Protein AF-A0A1V5PZ60-F1 (afdb_monomer)

Secondary structure (DSSP, 8-state):
-PPPHHHHHHHHHHHHT--SS-THIIIIIIHHHTTSTT--SSEEEEEETTEEEEE-SSHHHHHHHHHHTT-SSEEEEEE-SS-EEE--HHHHHHHHHHHH-

pLDDT: mean 93.3, std 7.9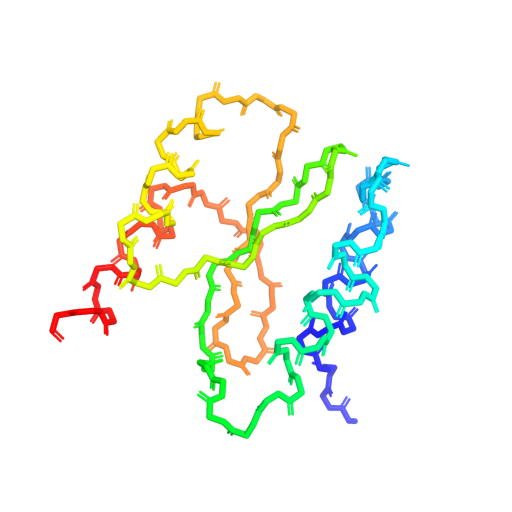4, range [49.53, 98.56]

Solvent-accessible surface area (backbone atoms only — not comparable to full-atom values): 5696 Å² total; per-residue (Å²): 132,85,67,49,72,67,58,49,52,54,50,53,29,64,73,74,61,33,40,74,39,55,55,53,33,54,72,45,51,51,46,50,52,74,65,44,90,85,50,76,63,52,40,31,37,42,43,28,49,74,18,54,46,83,30,56,65,45,73,67,38,52,50,49,35,62,65,53,58,77,52,84,78,55,46,40,30,37,33,76,62,73,52,77,41,82,54,48,49,67,59,45,53,53,55,29,51,69,69,60,104

Sequence (101 aa):
MASTAYQQMCREARKTGFPRNFKTDLSVHDRGFLRQRNRPRQFGWLLRECGTDILLPNLWSFAQLEYFGRQREVYWYWFDGERLAPSTPQEIAARLREQGG

Radius of gyration: 12.61 Å; Cα contacts (8 Å, |Δi|>4): 139; chains: 1; bounding box: 34×32×30 Å

Foldseek 3Di:
DADDPLRQVVVVCVVLVPQLAPCCQSPPVVVVLSPDPPHDLKWKKKTANHHIDTAALDPVNLV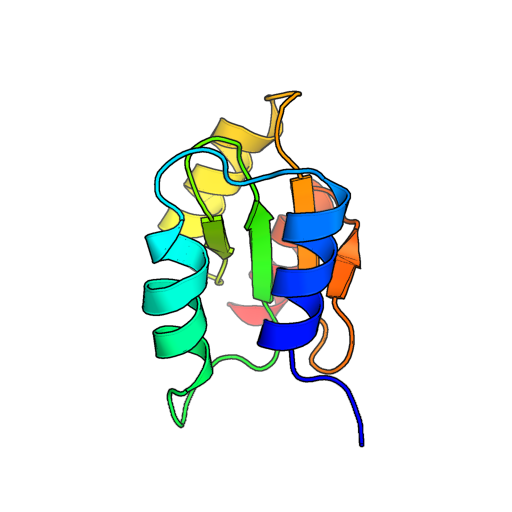VLVVCLPPDRMWIWIRPNRDIDGDHSVVRNVVRVVVVD

Nearest PDB structures (foldseek):
  7qve-assembly1_E  TM=4.124E-01  e=4.533E+00  Spinacia oleracea
  8t0m-assembly1_O  TM=3.956E-01  e=5.826E+00  Saccharomyces cerevisiae S288C
  9f9p-assembly1_D  TM=3.312E-01  e=7.973E+00  Trypanosoma cruzi
  1nvi-assembly1_E-2  TM=3.041E-01  e=9.039E+00  Escherichia coli

Structure (mmCIF, N/CA/C/O backbone):
data_AF-A0A1V5PZ60-F1
#
_entry.id   AF-A0A1V5PZ60-F1
#
loop_
_atom_site.group_PDB
_atom_site.id
_atom_site.type_symbol
_atom_site.label_atom_id
_atom_site.label_alt_id
_atom_site.label_comp_id
_atom_site.label_asym_id
_atom_site.label_entity_id
_atom_site.label_seq_id
_atom_site.pdbx_PDB_ins_code
_atom_site.Cartn_x
_atom_site.Cartn_y
_atom_site.Cartn_z
_atom_site.occupancy
_atom_site.B_iso_or_equiv
_atom_site.auth_seq_id
_atom_site.auth_comp_id
_atom_site.auth_asym_id
_atom_site.auth_atom_id
_atom_site.pdbx_PDB_model_num
ATOM 1 N N . MET A 1 1 ? 5.869 -15.572 17.389 1.00 49.53 1 MET A N 1
ATOM 2 C CA . MET A 1 1 ? 5.854 -15.664 15.911 1.00 49.53 1 MET A CA 1
ATOM 3 C C . MET A 1 1 ? 5.647 -14.265 15.357 1.00 49.53 1 MET A C 1
ATOM 5 O O . MET A 1 1 ? 4.728 -13.599 15.819 1.00 4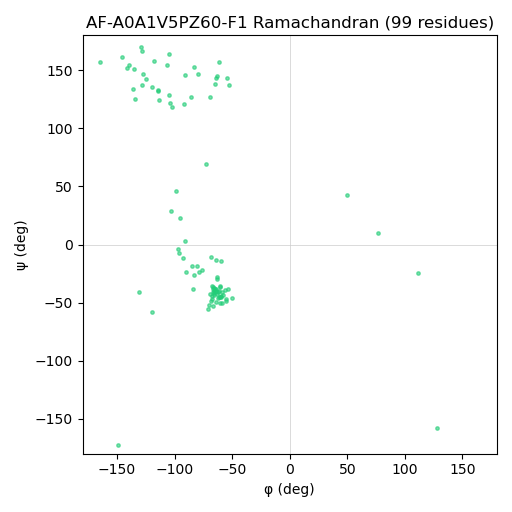9.53 1 MET A O 1
ATOM 9 N N . ALA A 1 2 ? 6.498 -13.797 14.441 1.00 61.75 2 ALA A N 1
ATOM 10 C CA . ALA A 1 2 ? 6.316 -12.487 13.812 1.00 61.75 2 ALA A CA 1
ATOM 11 C C . ALA A 1 2 ? 5.031 -12.479 12.964 1.00 61.75 2 ALA A C 1
ATOM 13 O O . ALA A 1 2 ? 4.735 -13.458 12.277 1.00 61.75 2 ALA A O 1
ATOM 14 N N . SER A 1 3 ? 4.249 -11.398 13.029 1.00 78.50 3 SER A N 1
ATOM 15 C CA . SER A 1 3 ? 3.031 -11.272 12.224 1.00 78.50 3 SER A CA 1
ATOM 16 C C . SER A 1 3 ? 3.374 -11.119 10.744 1.00 78.50 3 SER A C 1
ATOM 18 O O . SER A 1 3 ? 4.118 -10.214 10.372 1.00 78.50 3 SER A O 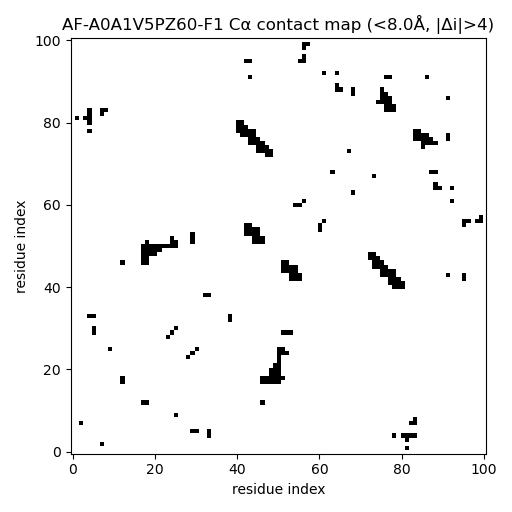1
ATOM 20 N N . THR A 1 4 ? 2.785 -11.953 9.891 1.00 92.06 4 THR A N 1
ATOM 21 C CA . THR A 1 4 ? 2.942 -11.863 8.429 1.00 92.06 4 THR A CA 1
ATOM 22 C C . THR A 1 4 ? 2.425 -10.527 7.887 1.00 92.06 4 THR A C 1
ATOM 24 O O . THR A 1 4 ? 1.539 -9.917 8.489 1.00 92.06 4 THR A O 1
ATOM 27 N N . ALA A 1 5 ? 2.909 -10.103 6.715 1.00 95.25 5 ALA A N 1
ATOM 28 C CA . ALA A 1 5 ? 2.420 -8.898 6.038 1.00 95.25 5 ALA A CA 1
ATOM 29 C C . ALA A 1 5 ? 0.884 -8.876 5.927 1.00 95.25 5 ALA A C 1
ATOM 31 O O . ALA A 1 5 ? 0.242 -7.912 6.332 1.00 95.25 5 ALA A O 1
ATOM 32 N N . TYR A 1 6 ? 0.284 -9.999 5.513 1.00 96.12 6 TYR A N 1
ATOM 33 C CA . TYR A 1 6 ? -1.169 -10.135 5.390 1.00 96.12 6 TYR A CA 1
ATOM 34 C C . TYR A 1 6 ? -1.911 -9.901 6.716 1.00 96.12 6 TYR A C 1
ATOM 36 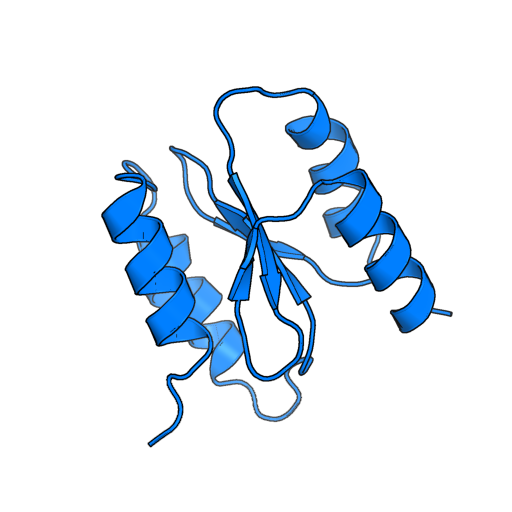O O . TYR A 1 6 ? -2.948 -9.240 6.746 1.00 96.12 6 TYR A O 1
ATOM 44 N N . GLN A 1 7 ? -1.383 -10.411 7.834 1.00 96.06 7 GLN A N 1
ATOM 45 C CA . GLN A 1 7 ? -1.983 -10.183 9.153 1.00 96.06 7 GLN A CA 1
ATOM 46 C C . GLN A 1 7 ? -1.917 -8.708 9.561 1.00 96.06 7 GLN A C 1
ATOM 48 O O . GLN A 1 7 ? -2.867 -8.203 10.160 1.00 96.06 7 GLN A O 1
ATOM 53 N N . GLN A 1 8 ? -0.828 -8.014 9.224 1.00 97.75 8 GLN A N 1
ATOM 54 C CA . GLN A 1 8 ? -0.681 -6.584 9.497 1.00 97.75 8 GLN A CA 1
ATOM 55 C C . GLN A 1 8 ? -1.627 -5.750 8.625 1.00 97.75 8 GLN A C 1
ATOM 57 O O . GLN A 1 8 ? -2.327 -4.894 9.157 1.00 97.75 8 GLN A O 1
ATOM 62 N N . MET A 1 9 ? -1.755 -6.074 7.335 1.00 97.62 9 MET A N 1
ATOM 63 C CA . MET A 1 9 ? -2.727 -5.444 6.430 1.00 97.62 9 MET A CA 1
ATOM 64 C C . MET A 1 9 ? -4.164 -5.640 6.927 1.00 97.62 9 MET A C 1
ATOM 66 O O . MET A 1 9 ? -4.926 -4.684 7.019 1.00 97.62 9 MET A O 1
ATOM 70 N N . CYS A 1 10 ? -4.527 -6.857 7.355 1.00 96.94 10 CYS A N 1
ATOM 71 C CA . CYS A 1 10 ? -5.840 -7.130 7.950 1.00 96.94 10 CYS A CA 1
ATOM 72 C C . CYS A 1 10 ? -6.102 -6.311 9.221 1.00 96.94 10 CYS A C 1
ATOM 74 O O . CYS A 1 10 ? -7.244 -5.941 9.490 1.00 96.94 10 CYS A O 1
ATOM 76 N N . ARG A 1 11 ? -5.072 -6.061 10.038 1.00 97.12 11 ARG A N 1
ATOM 77 C CA . ARG A 1 11 ? -5.200 -5.235 11.243 1.00 97.12 11 ARG A CA 1
ATOM 78 C C . ARG A 1 11 ? -5.480 -3.780 10.878 1.00 97.12 11 ARG A C 1
ATOM 80 O O . ARG A 1 11 ? -6.404 -3.201 11.440 1.00 97.12 11 ARG A O 1
ATOM 87 N N . GLU A 1 12 ? -4.727 -3.218 9.936 1.00 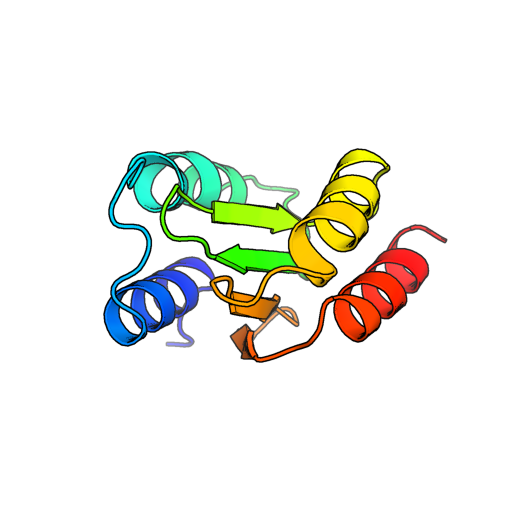97.69 12 GLU A N 1
ATOM 88 C CA . GLU A 1 12 ? -4.927 -1.835 9.495 1.00 97.69 12 GLU A CA 1
ATOM 89 C C . GLU A 1 12 ? -6.282 -1.652 8.799 1.00 97.69 12 GLU A C 1
ATOM 91 O O . GLU A 1 12 ? -7.005 -0.720 9.132 1.00 97.69 12 GLU A O 1
ATOM 96 N N . ALA A 1 13 ? -6.694 -2.603 7.956 1.00 96.62 13 ALA A N 1
ATOM 97 C CA . ALA A 1 13 ? -8.023 -2.631 7.342 1.00 96.62 13 ALA A CA 1
ATOM 98 C C . ALA A 1 13 ? -9.157 -2.582 8.384 1.00 96.62 13 ALA A C 1
ATOM 100 O O . ALA A 1 13 ? -10.085 -1.776 8.307 1.00 96.62 13 ALA A O 1
ATOM 101 N N . ARG A 1 14 ? -9.061 -3.401 9.440 1.00 96.00 14 ARG A N 1
ATOM 102 C CA . ARG A 1 14 ? -10.039 -3.367 10.541 1.00 96.00 14 ARG A CA 1
ATOM 103 C C . ARG A 1 14 ? -10.017 -2.046 11.305 1.00 96.00 14 ARG A C 1
ATOM 105 O O . ARG A 1 14 ? -11.074 -1.576 11.705 1.00 96.00 14 ARG A O 1
ATOM 112 N N . LYS A 1 15 ? -8.833 -1.468 11.521 1.00 96.56 15 LYS A N 1
ATOM 113 C CA . LYS A 1 15 ? -8.658 -0.218 12.270 1.00 96.56 15 LYS A CA 1
ATOM 114 C C . LYS A 1 15 ? -9.274 0.979 11.544 1.00 96.56 15 LYS A C 1
ATOM 116 O O . LYS A 1 15 ? -9.868 1.830 12.193 1.00 96.56 15 LYS A O 1
ATOM 121 N N . THR A 1 16 ? -9.121 1.052 10.226 1.00 94.88 16 THR A N 1
ATOM 122 C CA . THR A 1 16 ? -9.658 2.150 9.405 1.00 94.88 16 THR A CA 1
ATOM 123 C C . THR A 1 16 ? -11.114 1.929 9.001 1.00 94.88 16 THR A C 1
ATOM 125 O O . THR A 1 16 ? -11.798 2.872 8.613 1.00 94.88 16 THR A O 1
ATOM 128 N N . GLY A 1 17 ? -11.604 0.688 9.080 1.00 95.00 17 GLY A N 1
ATOM 129 C CA . GLY A 1 17 ? -12.922 0.307 8.574 1.00 95.00 17 GLY A CA 1
ATOM 130 C C . GLY A 1 17 ? -12.966 0.151 7.050 1.00 95.00 17 GLY A C 1
ATOM 131 O O . GLY A 1 17 ? -14.056 0.018 6.490 1.00 95.00 17 GLY A O 1
ATOM 132 N N . PHE A 1 18 ? -11.808 0.170 6.380 1.00 94.06 18 PHE A N 1
ATOM 133 C CA . PHE A 1 18 ? -11.657 -0.020 4.937 1.00 94.06 18 PHE A CA 1
ATOM 134 C C . PHE A 1 18 ? -11.060 -1.404 4.618 1.00 94.06 18 PHE A C 1
ATOM 136 O O . PHE A 1 18 ? -10.331 -1.962 5.432 1.00 94.06 18 PHE A O 1
ATOM 143 N N . PRO A 1 19 ? -11.311 -1.967 3.428 1.00 94.56 19 PRO A N 1
ATOM 144 C CA . PRO A 1 19 ? -12.227 -1.455 2.419 1.00 94.56 19 PRO A CA 1
ATOM 145 C C . PRO A 1 19 ? -13.683 -1.819 2.767 1.00 94.56 19 PRO A C 1
ATOM 147 O O . PRO A 1 19 ? -13.968 -2.869 3.356 1.00 94.56 19 PRO A O 1
ATOM 150 N N . ARG A 1 20 ? -14.627 -0.938 2.421 1.00 91.25 20 ARG A N 1
ATOM 151 C CA . ARG A 1 20 ? -16.067 -1.200 2.595 1.00 91.25 20 ARG A CA 1
ATOM 152 C C . ARG A 1 20 ? -16.624 -1.989 1.414 1.00 91.25 20 ARG A C 1
ATOM 154 O O . ARG A 1 20 ? -17.406 -2.917 1.625 1.00 91.25 20 ARG A O 1
ATOM 161 N N . ASN A 1 21 ? -16.149 -1.673 0.212 1.00 89.38 21 ASN A N 1
ATOM 162 C CA . ASN A 1 21 ? -16.457 -2.368 -1.037 1.00 89.38 21 ASN A CA 1
ATOM 163 C C . ASN A 1 21 ? -15.263 -3.234 -1.471 1.00 89.38 21 ASN A C 1
ATOM 165 O O . ASN A 1 21 ? -14.169 -3.067 -0.950 1.00 89.38 21 ASN A O 1
ATOM 169 N N . PHE A 1 22 ? -15.462 -4.181 -2.393 1.00 89.19 22 PHE A N 1
ATOM 170 C CA . PHE A 1 22 ? -14.371 -4.980 -2.988 1.00 89.19 22 PHE A CA 1
ATOM 171 C C . PHE A 1 22 ? -13.398 -5.616 -1.966 1.00 89.19 22 PHE A C 1
ATOM 173 O O . PHE A 1 22 ? -12.185 -5.654 -2.145 1.00 89.19 22 PHE A O 1
ATOM 180 N N . LYS A 1 23 ? -13.927 -6.182 -0.869 1.00 85.31 23 LYS A N 1
ATOM 181 C CA . LYS A 1 23 ? -13.127 -6.857 0.186 1.00 85.31 23 LYS A CA 1
ATOM 182 C C . LYS A 1 23 ? -12.310 -8.056 -0.324 1.00 85.31 23 LYS A C 1
ATOM 184 O O . LYS A 1 23 ? -11.442 -8.576 0.386 1.00 85.31 23 LYS A O 1
ATOM 189 N N . THR A 1 24 ? -12.613 -8.527 -1.529 1.00 88.12 24 THR A N 1
ATOM 190 C CA . THR A 1 24 ? -11.857 -9.542 -2.266 1.00 88.12 24 THR A CA 1
ATOM 191 C C . THR A 1 24 ? -10.445 -9.084 -2.609 1.00 88.12 24 THR A C 1
ATOM 193 O O . THR A 1 24 ? -9.553 -9.928 -2.639 1.00 88.12 24 THR A O 1
ATOM 196 N N . ASP A 1 25 ? -10.204 -7.780 -2.758 1.00 88.75 25 ASP A N 1
ATOM 197 C CA . ASP A 1 25 ? -8.869 -7.234 -3.034 1.00 88.75 25 ASP A CA 1
ATOM 198 C C . ASP A 1 25 ? -7.899 -7.611 -1.922 1.00 88.75 25 ASP A C 1
ATOM 200 O O . ASP A 1 25 ? -6.896 -8.278 -2.164 1.00 88.75 25 ASP A O 1
ATOM 204 N N . LEU A 1 26 ? -8.292 -7.373 -0.672 1.00 90.94 26 LEU A N 1
ATOM 205 C CA . LEU A 1 26 ? -7.508 -7.817 0.470 1.00 90.94 26 LEU A CA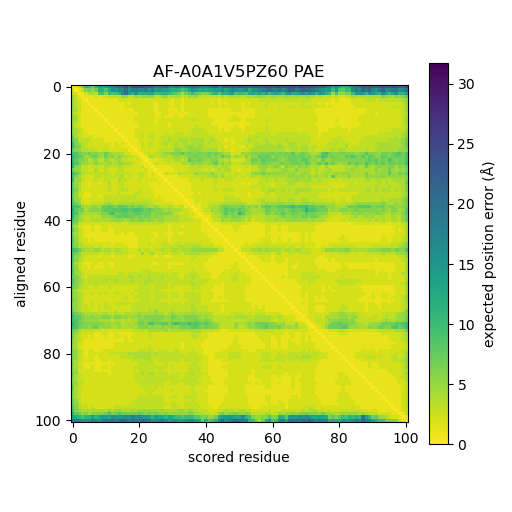 1
ATOM 206 C C . LEU A 1 26 ? -7.541 -9.347 0.635 1.00 90.94 26 LEU A C 1
ATOM 208 O O . LEU A 1 26 ? -6.504 -9.996 0.771 1.00 90.94 26 LEU A O 1
ATOM 212 N N . SER A 1 27 ? -8.732 -9.952 0.672 1.00 89.12 27 SER A N 1
ATOM 213 C CA . SER A 1 27 ? -8.874 -11.350 1.121 1.00 89.12 27 SER A CA 1
ATOM 214 C C . SER A 1 27 ? -8.436 -12.406 0.097 1.00 89.12 27 SER A C 1
ATOM 216 O O . SER A 1 27 ? -8.091 -13.528 0.495 1.00 89.12 27 SER A O 1
ATOM 218 N N . VAL A 1 28 ? -8.412 -12.050 -1.191 1.00 89.94 28 VAL A N 1
ATOM 219 C CA . VAL A 1 28 ? -8.093 -12.938 -2.317 1.00 89.94 28 VAL A CA 1
ATOM 220 C C . VAL A 1 28 ? -6.867 -12.446 -3.081 1.00 89.94 28 VAL A C 1
ATOM 222 O O . VAL A 1 28 ? -5.893 -13.195 -3.162 1.00 89.94 28 VAL A O 1
ATOM 225 N N . HIS A 1 29 ? -6.880 -11.219 -3.613 1.00 92.38 29 HIS A N 1
ATOM 226 C CA . HIS A 1 29 ? -5.827 -10.735 -4.517 1.00 92.38 29 HIS A CA 1
ATOM 227 C C . HIS A 1 29 ? -4.506 -10.477 -3.777 1.00 92.38 29 HIS A C 1
ATOM 229 O O . HIS A 1 29 ? -3.506 -11.137 -4.073 1.00 92.38 29 HIS A O 1
ATOM 235 N N . ASP A 1 30 ? -4.519 -9.642 -2.736 1.00 92.81 30 ASP A N 1
ATOM 236 C CA . ASP A 1 30 ? -3.349 -9.354 -1.899 1.00 92.81 30 ASP A CA 1
ATOM 237 C C . ASP A 1 30 ? -2.831 -10.630 -1.229 1.00 92.81 30 ASP A C 1
ATOM 239 O O . ASP A 1 30 ? -1.637 -10.937 -1.246 1.00 92.81 30 ASP A O 1
ATOM 243 N N . ARG A 1 31 ? -3.739 -11.442 -0.673 1.00 94.00 31 ARG A N 1
ATOM 244 C CA . ARG A 1 31 ? -3.373 -12.722 -0.054 1.00 94.00 31 ARG A CA 1
ATOM 245 C C . ARG A 1 31 ? -2.729 -13.684 -1.054 1.00 94.00 31 ARG A C 1
ATOM 247 O O . ARG A 1 31 ? -1.792 -14.396 -0.690 1.00 94.00 31 ARG A O 1
ATOM 254 N N . GLY A 1 32 ? -3.244 -13.739 -2.280 1.00 93.12 32 GLY A N 1
ATOM 255 C CA . GLY A 1 32 ? -2.710 -14.554 -3.367 1.00 93.12 32 GLY A CA 1
ATOM 256 C C . GLY A 1 32 ? -1.311 -14.102 -3.771 1.00 93.12 32 GLY A C 1
ATOM 257 O O . GLY A 1 32 ? -0.390 -14.920 -3.790 1.00 93.12 32 GLY A O 1
ATOM 258 N N . PHE A 1 33 ? -1.127 -12.800 -3.990 1.00 93.31 33 PHE A N 1
ATOM 259 C CA . PHE A 1 33 ? 0.174 -12.193 -4.271 1.00 93.31 33 PHE A CA 1
ATOM 260 C C . PHE A 1 33 ? 1.202 -12.521 -3.178 1.00 93.31 33 PHE A C 1
ATOM 262 O O . PHE A 1 33 ? 2.286 -13.035 -3.457 1.00 93.31 33 PHE A O 1
ATOM 269 N N . LEU A 1 34 ? 0.832 -12.346 -1.906 1.00 93.06 34 LEU A N 1
ATOM 270 C CA . LEU A 1 34 ? 1.709 -12.609 -0.760 1.00 93.06 34 LEU A CA 1
ATOM 271 C C . LEU A 1 34 ? 2.046 -14.091 -0.543 1.00 93.06 34 LEU A C 1
ATOM 273 O O . LEU A 1 34 ? 2.923 -14.413 0.260 1.00 93.06 34 LEU A O 1
ATOM 277 N N . ARG A 1 35 ? 1.375 -15.013 -1.235 1.00 92.56 35 ARG A N 1
ATOM 278 C CA . ARG A 1 35 ? 1.697 -16.447 -1.209 1.00 92.56 35 ARG A CA 1
ATOM 279 C C . ARG A 1 35 ? 2.657 -16.866 -2.315 1.00 92.56 35 ARG A C 1
ATOM 281 O O . ARG A 1 35 ? 3.192 -17.970 -2.243 1.00 92.56 35 ARG A O 1
ATOM 288 N N . GLN A 1 36 ? 2.911 -16.012 -3.305 1.00 91.56 36 GLN A N 1
ATOM 289 C CA . GLN A 1 36 ? 3.840 -16.325 -4.386 1.00 91.56 36 GLN A CA 1
ATOM 290 C C . GLN A 1 36 ? 5.267 -16.513 -3.847 1.00 91.56 36 GLN A C 1
ATOM 292 O O . GLN A 1 36 ? 5.694 -15.845 -2.896 1.00 91.56 36 GLN A O 1
ATOM 297 N N . ARG A 1 37 ? 6.009 -17.445 -4.462 1.00 84.06 37 ARG A N 1
ATOM 298 C CA . ARG A 1 37 ? 7.373 -17.823 -4.051 1.00 84.06 37 ARG A CA 1
ATOM 299 C C . ARG A 1 37 ? 8.377 -16.683 -4.236 1.00 84.06 37 ARG A C 1
ATOM 301 O O . ARG A 1 37 ? 9.204 -16.470 -3.359 1.00 84.06 37 ARG A O 1
ATOM 308 N N . ASN A 1 38 ? 8.254 -15.935 -5.332 1.00 85.56 38 ASN A N 1
ATOM 309 C CA . ASN A 1 38 ? 9.168 -14.852 -5.712 1.00 85.56 38 ASN A CA 1
ATOM 310 C C . ASN A 1 38 ? 8.577 -13.465 -5.430 1.00 85.56 38 ASN A C 1
ATOM 312 O O . ASN A 1 38 ? 8.862 -12.506 -6.141 1.00 85.56 38 ASN A O 1
ATOM 316 N N . ARG A 1 39 ? 7.711 -13.358 -4.418 1.00 87.88 39 ARG A N 1
ATOM 317 C CA . ARG A 1 39 ? 7.124 -12.068 -4.060 1.00 87.88 39 ARG A CA 1
ATOM 318 C C . ARG A 1 39 ? 8.206 -11.086 -3.573 1.00 87.88 39 ARG A C 1
ATOM 320 O O . ARG A 1 39 ? 9.107 -11.501 -2.833 1.00 87.88 39 ARG A O 1
ATOM 327 N N . PRO A 1 40 ? 8.086 -9.794 -3.903 1.00 89.25 40 PRO A N 1
ATOM 328 C CA . PRO A 1 40 ? 8.866 -8.730 -3.287 1.00 89.25 40 PRO A CA 1
ATOM 329 C C . PRO A 1 40 ? 8.751 -8.773 -1.762 1.00 89.25 40 PRO A C 1
ATOM 331 O O . PRO A 1 40 ? 7.671 -8.990 -1.206 1.00 89.25 40 PRO A O 1
ATOM 334 N N . ARG A 1 41 ? 9.883 -8.585 -1.075 1.00 92.12 41 ARG A N 1
ATOM 335 C CA . ARG A 1 41 ? 9.911 -8.509 0.394 1.00 92.12 41 ARG A CA 1
ATOM 336 C C . ARG A 1 41 ? 9.455 -7.149 0.902 1.00 92.12 41 ARG A C 1
ATOM 338 O O . ARG A 1 41 ? 8.983 -7.065 2.022 1.00 92.12 41 ARG A O 1
ATOM 345 N N . GLN A 1 42 ? 9.562 -6.121 0.074 1.00 96.50 42 GLN A N 1
ATOM 346 C CA . GLN A 1 42 ? 9.192 -4.754 0.393 1.00 96.50 42 GLN A CA 1
ATOM 347 C C . GLN A 1 42 ? 8.207 -4.246 -0.648 1.00 96.50 42 GLN A C 1
ATOM 349 O O . GLN A 1 42 ? 8.331 -4.597 -1.82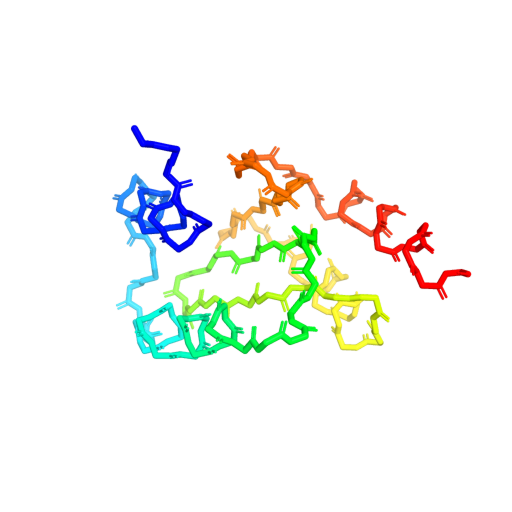1 1.00 96.50 42 GLN A O 1
ATOM 354 N N . PHE A 1 43 ? 7.227 -3.459 -0.219 1.00 97.75 43 PHE A N 1
ATOM 355 C CA . PHE A 1 43 ? 6.211 -2.909 -1.110 1.00 97.75 43 PHE A CA 1
ATOM 356 C C . PHE A 1 43 ? 5.450 -1.761 -0.447 1.00 97.75 43 PHE A C 1
ATOM 358 O O . PHE A 1 43 ? 5.353 -1.677 0.781 1.00 97.75 43 PHE A O 1
ATOM 365 N N . GLY A 1 44 ? 4.857 -0.904 -1.276 1.00 98.44 44 GLY A N 1
ATOM 366 C CA . GLY A 1 44 ? 3.833 0.032 -0.824 1.00 98.44 44 GLY A CA 1
ATOM 367 C C . GLY A 1 44 ? 2.468 -0.646 -0.786 1.00 98.44 44 GLY A C 1
ATOM 368 O O . GLY A 1 44 ? 2.209 -1.580 -1.541 1.00 98.44 44 GLY A O 1
ATOM 369 N N . TRP A 1 45 ? 1.576 -0.177 0.073 1.00 98.50 45 TRP A N 1
ATOM 370 C CA . TRP A 1 45 ? 0.196 -0.639 0.111 1.00 98.50 45 TRP A CA 1
ATOM 371 C C . TRP A 1 45 ? -0.747 0.550 0.218 1.00 98.50 45 TRP A C 1
ATOM 373 O O . TRP A 1 45 ? -0.616 1.394 1.109 1.00 98.50 45 TRP A O 1
ATOM 383 N N . LEU A 1 46 ? -1.682 0.605 -0.720 1.00 98.31 46 LEU A N 1
ATOM 384 C CA . LEU A 1 46 ? -2.743 1.591 -0.783 1.00 98.31 46 LEU A CA 1
ATOM 385 C C . LEU A 1 46 ? -4.038 0.933 -0.319 1.00 98.31 46 LEU A C 1
ATOM 387 O O . LEU A 1 46 ? -4.487 -0.049 -0.905 1.00 98.31 46 LEU A O 1
ATOM 391 N N . LEU A 1 47 ? -4.644 1.497 0.718 1.00 97.94 47 LEU A N 1
ATOM 392 C CA . LEU A 1 47 ? -5.926 1.070 1.259 1.00 97.94 47 LEU A CA 1
ATOM 393 C C . LEU A 1 47 ? -6.968 2.165 1.026 1.00 97.94 47 LEU A C 1
ATOM 395 O O . LEU A 1 47 ? -6.795 3.304 1.459 1.00 97.94 47 LEU A O 1
ATOM 399 N N . ARG A 1 48 ? -8.069 1.815 0.364 1.00 96.38 48 ARG A N 1
ATOM 400 C CA . ARG A 1 48 ? -9.152 2.734 -0.004 1.00 96.38 48 ARG A CA 1
ATOM 401 C C . ARG A 1 48 ? -10.496 2.174 0.427 1.00 96.38 48 ARG A C 1
ATOM 403 O O . ARG A 1 48 ? -10.611 1.003 0.782 1.00 96.38 48 ARG A O 1
ATOM 410 N N . GLU A 1 49 ? -11.545 2.985 0.339 1.00 95.19 49 GLU A N 1
ATOM 411 C CA . GLU A 1 49 ? -12.902 2.499 0.600 1.00 95.19 49 GLU A CA 1
ATOM 412 C C . GLU A 1 49 ? -13.296 1.383 -0.383 1.00 95.19 49 GLU A C 1
ATOM 414 O O . GLU A 1 49 ? -13.962 0.416 -0.004 1.00 95.19 49 GLU A O 1
ATOM 419 N N . CYS A 1 50 ? -12.848 1.511 -1.635 1.00 93.19 50 CYS A N 1
ATOM 420 C CA . CYS A 1 50 ? -13.152 0.623 -2.751 1.00 93.19 50 CYS A CA 1
ATOM 421 C C . CYS A 1 50 ? -12.109 -0.472 -3.011 1.00 93.19 50 CYS A C 1
ATOM 423 O O . CYS A 1 50 ? -12.043 -0.964 -4.130 1.00 93.19 50 CYS A O 1
ATOM 425 N N . GLY A 1 51 ? -11.295 -0.844 -2.023 1.00 95.56 51 GLY A N 1
ATOM 426 C CA . GLY A 1 51 ? -10.357 -1.958 -2.166 1.00 95.56 51 GLY A CA 1
ATOM 427 C C . GLY A 1 51 ? -8.928 -1.600 -1.791 1.00 95.56 51 GLY A C 1
ATOM 428 O O . GLY A 1 51 ? -8.682 -0.660 -1.026 1.00 95.56 51 GLY A O 1
ATOM 429 N N . THR A 1 52 ? -7.986 -2.380 -2.308 1.00 97.06 52 THR A N 1
ATOM 430 C CA . THR A 1 52 ? -6.563 -2.278 -1.979 1.00 97.06 52 THR A CA 1
ATOM 431 C C . THR A 1 52 ? -5.681 -2.466 -3.206 1.00 97.06 52 THR A C 1
ATOM 433 O O . THR A 1 52 ? -6.072 -3.122 -4.164 1.00 97.06 52 THR A O 1
ATOM 436 N N . ASP A 1 53 ? -4.473 -1.904 -3.169 1.00 97.19 53 ASP A N 1
ATOM 437 C CA . ASP A 1 53 ? -3.425 -2.186 -4.153 1.00 97.19 53 ASP A CA 1
ATOM 438 C C . ASP A 1 53 ? -2.073 -2.382 -3.464 1.00 97.19 53 ASP A C 1
ATOM 440 O O . ASP A 1 53 ? -1.657 -1.567 -2.634 1.00 97.19 53 ASP A O 1
ATOM 444 N N . ILE A 1 54 ? -1.352 -3.429 -3.864 1.00 97.50 54 ILE A N 1
ATOM 445 C CA . ILE A 1 54 ? 0.078 -3.578 -3.586 1.00 97.50 54 ILE A CA 1
ATOM 446 C C . ILE A 1 54 ? 0.866 -2.855 -4.681 1.00 97.50 54 ILE A C 1
ATOM 448 O O . ILE A 1 54 ? 0.686 -3.103 -5.872 1.00 97.50 54 ILE A O 1
ATOM 452 N N . LEU A 1 55 ? 1.762 -1.969 -4.260 1.00 97.88 55 LEU A N 1
ATOM 453 C CA . LEU A 1 55 ? 2.529 -1.067 -5.108 1.00 97.88 55 LEU A CA 1
ATOM 454 C C . LEU A 1 55 ? 3.969 -1.561 -5.226 1.00 97.88 55 LEU A C 1
ATOM 456 O O . LEU A 1 55 ? 4.637 -1.812 -4.220 1.00 97.88 55 LEU A O 1
ATOM 460 N N . LEU A 1 56 ? 4.436 -1.662 -6.465 1.00 96.81 56 LEU A N 1
ATOM 461 C CA . LEU A 1 56 ? 5.716 -2.236 -6.880 1.00 96.81 56 LEU A CA 1
ATOM 462 C C . LEU A 1 56 ? 6.475 -1.254 -7.789 1.00 96.81 56 LEU A C 1
ATOM 464 O O . LEU A 1 56 ? 5.870 -0.295 -8.263 1.00 96.81 56 LEU A O 1
ATOM 468 N N . PRO A 1 57 ? 7.776 -1.457 -8.072 1.00 96.44 57 PRO A N 1
ATOM 469 C CA . PRO A 1 57 ? 8.551 -0.550 -8.923 1.00 96.44 57 PRO A CA 1
ATOM 470 C C . PRO A 1 57 ? 8.164 -0.682 -10.409 1.00 96.44 57 PRO A C 1
ATOM 472 O O . PRO A 1 57 ? 8.906 -1.208 -11.230 1.00 96.44 57 PRO A O 1
ATOM 475 N N . ASN A 1 58 ? 6.956 -0.242 -10.763 1.00 95.69 58 ASN A N 1
ATOM 476 C CA . ASN A 1 58 ? 6.410 -0.291 -12.114 1.00 95.69 58 ASN A CA 1
ATOM 477 C C . ASN A 1 58 ? 5.517 0.923 -12.407 1.00 95.69 58 ASN A C 1
ATOM 479 O O . ASN A 1 58 ? 5.031 1.599 -11.499 1.00 95.69 58 ASN A O 1
ATOM 483 N N . LEU A 1 59 ? 5.283 1.182 -13.698 1.00 95.62 59 LEU A N 1
ATOM 484 C CA . LEU A 1 59 ? 4.534 2.352 -14.177 1.00 95.62 59 LEU A CA 1
ATOM 485 C C . LEU A 1 59 ? 3.129 2.460 -13.568 1.00 95.62 59 LEU A C 1
ATOM 487 O O . LEU A 1 59 ? 2.703 3.555 -13.209 1.00 95.62 59 LEU A O 1
ATOM 491 N N . TRP A 1 60 ? 2.433 1.331 -13.400 1.00 95.56 60 TRP A N 1
ATOM 492 C CA . TRP A 1 60 ? 1.090 1.306 -12.818 1.00 95.56 60 TRP A CA 1
ATOM 493 C C . TRP A 1 60 ? 1.076 1.838 -11.383 1.00 95.56 60 TRP A C 1
ATOM 495 O O . TRP A 1 60 ? 0.253 2.678 -11.031 1.00 95.56 60 TRP A O 1
ATOM 505 N N . SER A 1 61 ? 2.031 1.404 -10.563 1.00 97.19 61 SER A N 1
ATOM 506 C CA . SER A 1 61 ? 2.118 1.830 -9.165 1.00 97.19 61 SER A CA 1
ATOM 507 C C . SER A 1 61 ? 2.445 3.318 -9.043 1.00 97.19 61 SER A C 1
ATOM 509 O O . SER A 1 61 ? 1.894 3.996 -8.180 1.00 97.19 61 SER A O 1
ATOM 511 N N . PHE A 1 62 ? 3.286 3.858 -9.931 1.00 97.25 62 PHE A N 1
ATOM 512 C CA . PHE A 1 62 ? 3.549 5.299 -9.972 1.00 97.25 62 PHE A CA 1
ATOM 513 C C . PHE A 1 62 ? 2.318 6.106 -10.406 1.00 97.25 62 PHE A C 1
ATOM 515 O O . PHE A 1 62 ? 2.051 7.149 -9.811 1.00 97.25 62 PHE A O 1
ATOM 522 N N . ALA A 1 63 ? 1.524 5.604 -11.357 1.00 96.50 63 ALA A N 1
ATOM 523 C CA . ALA A 1 63 ? 0.259 6.234 -11.737 1.00 96.50 63 ALA A CA 1
ATOM 524 C C . ALA A 1 63 ? -0.753 6.240 -10.575 1.00 96.50 63 ALA A C 1
ATOM 526 O O . ALA A 1 63 ? -1.381 7.264 -10.303 1.00 96.50 63 ALA A O 1
ATOM 527 N N . GLN A 1 64 ? -0.858 5.130 -9.832 1.00 96.19 64 GLN A N 1
ATOM 528 C CA . GLN A 1 64 ? -1.685 5.040 -8.622 1.00 96.19 64 GLN A CA 1
ATOM 529 C C . GLN A 1 64 ? -1.247 6.062 -7.558 1.00 96.19 64 GLN A C 1
ATOM 531 O O . GLN A 1 64 ? -2.088 6.742 -6.970 1.00 96.19 64 GLN A O 1
ATOM 536 N N . LEU A 1 65 ? 0.065 6.196 -7.325 1.00 97.00 65 LEU A N 1
ATOM 537 C CA . LEU A 1 65 ? 0.636 7.156 -6.372 1.00 97.00 65 LEU A CA 1
ATOM 538 C C . LEU A 1 65 ? 0.328 8.607 -6.754 1.00 97.00 65 LEU A C 1
ATOM 540 O O . LEU A 1 65 ? -0.004 9.405 -5.879 1.00 97.00 65 LEU A O 1
ATOM 544 N N . GLU A 1 66 ? 0.399 8.954 -8.039 1.00 96.00 66 GLU A N 1
ATOM 545 C CA . GLU A 1 66 ? 0.054 10.298 -8.507 1.00 96.00 66 GLU A CA 1
ATOM 546 C C . GLU A 1 66 ? -1.448 10.584 -8.371 1.00 96.00 66 GLU A C 1
ATOM 548 O O . GLU A 1 66 ? -1.836 11.624 -7.829 1.00 96.00 66 GLU A O 1
ATOM 553 N N . TYR A 1 67 ? -2.290 9.657 -8.835 1.00 95.56 67 TYR A N 1
ATOM 554 C CA . TYR A 1 67 ? -3.740 9.832 -8.858 1.00 95.56 67 TYR A CA 1
ATOM 555 C C . TYR A 1 67 ? -4.337 9.883 -7.448 1.00 95.56 67 TYR A C 1
ATOM 557 O O . TYR A 1 67 ? -5.033 10.836 -7.086 1.00 95.56 67 TYR A O 1
ATOM 565 N N . PHE A 1 68 ? -4.042 8.878 -6.620 1.00 96.25 68 PHE A N 1
ATOM 566 C CA . PHE A 1 68 ? -4.579 8.799 -5.265 1.00 96.25 68 PHE A CA 1
ATOM 567 C C . PHE A 1 68 ? -3.813 9.674 -4.273 1.00 96.25 68 PHE A C 1
ATOM 569 O O . PHE A 1 68 ? -4.354 9.998 -3.219 1.00 96.25 68 PHE A O 1
ATOM 576 N N . GLY A 1 69 ? -2.584 10.101 -4.582 1.00 93.81 69 GLY A N 1
ATOM 577 C CA . GLY A 1 69 ? -1.778 10.921 -3.673 1.00 93.81 69 GLY A CA 1
ATOM 578 C C . GLY A 1 69 ? -2.366 12.304 -3.379 1.00 93.81 69 GLY A C 1
ATOM 579 O O . GLY A 1 69 ? -1.942 12.965 -2.434 1.00 93.81 69 GLY A O 1
ATOM 580 N N . ARG A 1 70 ? -3.363 12.734 -4.162 1.00 91.75 70 ARG A N 1
ATOM 581 C CA . ARG A 1 70 ? -4.122 13.979 -3.961 1.00 91.75 70 ARG A CA 1
ATOM 582 C C . ARG A 1 70 ? -5.445 13.766 -3.214 1.00 91.75 70 ARG A C 1
ATOM 584 O O . ARG A 1 70 ? -6.117 14.742 -2.885 1.00 91.75 70 ARG A O 1
ATOM 591 N N . GLN A 1 71 ? -5.839 12.518 -2.962 1.00 93.06 71 GLN A N 1
ATOM 592 C CA . GLN A 1 71 ? -7.107 12.181 -2.318 1.00 93.06 71 GLN A CA 1
ATOM 593 C C . GLN A 1 71 ? -6.954 12.096 -0.798 1.00 93.06 71 GLN A C 1
ATOM 595 O O . GLN A 1 71 ? -5.920 11.678 -0.284 1.00 93.06 71 GLN A O 1
ATOM 600 N N . ARG A 1 72 ? -8.001 12.500 -0.069 1.00 87.38 72 ARG A N 1
ATOM 601 C CA . ARG A 1 72 ? -8.005 12.511 1.405 1.00 87.38 72 ARG A CA 1
ATOM 602 C C . ARG A 1 72 ? -8.518 11.212 2.024 1.00 87.38 72 ARG A C 1
ATOM 604 O O . ARG A 1 72 ? -8.173 10.912 3.159 1.00 87.38 72 ARG A O 1
ATOM 611 N N . GLU A 1 73 ? -9.324 10.448 1.293 1.00 92.31 73 GLU A N 1
ATOM 612 C CA . GLU A 1 73 ? -9.999 9.242 1.796 1.00 92.31 73 GLU A CA 1
ATOM 613 C C . GLU A 1 73 ? -9.260 7.962 1.393 1.00 92.31 73 GLU A C 1
ATOM 615 O O . GLU A 1 73 ? -9.842 6.991 0.910 1.00 92.31 73 GLU A O 1
ATOM 620 N N . VAL A 1 74 ? -7.940 7.971 1.575 1.00 96.31 74 VAL A N 1
ATOM 621 C CA . VAL A 1 74 ? -7.065 6.828 1.313 1.00 96.31 74 VAL A CA 1
ATOM 622 C C . VAL A 1 74 ? -5.985 6.735 2.384 1.00 96.31 74 VAL A C 1
ATOM 624 O O . VAL A 1 74 ? -5.576 7.741 2.964 1.00 96.31 74 VAL A O 1
ATOM 627 N N . TYR A 1 75 ? -5.500 5.523 2.631 1.00 98.00 75 TYR A N 1
ATOM 628 C CA . TYR A 1 75 ? -4.431 5.258 3.584 1.00 98.00 75 TYR A CA 1
ATOM 629 C C . TYR A 1 75 ? -3.237 4.635 2.873 1.00 98.00 75 TYR A C 1
ATOM 631 O O . TYR A 1 75 ? -3.382 3.711 2.070 1.00 98.00 75 TYR A O 1
ATOM 639 N N . TRP A 1 76 ? -2.055 5.136 3.207 1.00 98.25 76 TRP A N 1
ATOM 640 C CA . TRP A 1 76 ? -0.794 4.725 2.610 1.00 98.25 76 TRP A CA 1
ATOM 641 C C . TRP A 1 76 ? 0.073 4.043 3.648 1.00 98.25 76 TRP A C 1
ATOM 643 O O . TRP A 1 76 ? 0.259 4.550 4.757 1.00 98.25 76 TRP A O 1
ATOM 653 N N . TYR A 1 77 ? 0.631 2.904 3.265 1.00 98.56 77 TYR A N 1
ATOM 654 C CA . TYR A 1 77 ? 1.516 2.132 4.115 1.00 98.56 77 TYR A CA 1
ATOM 655 C C . TYR A 1 77 ? 2.736 1.654 3.339 1.00 98.56 77 TYR A C 1
ATOM 657 O O . TYR A 1 77 ? 2.668 1.389 2.139 1.00 98.56 77 TYR A O 1
ATOM 665 N N . TRP A 1 78 ? 3.842 1.491 4.053 1.00 98.38 78 TRP A N 1
ATOM 666 C CA . TRP A 1 78 ? 5.033 0.816 3.564 1.00 98.38 78 TRP A CA 1
ATOM 667 C C . TRP A 1 78 ? 5.262 -0.464 4.359 1.00 98.38 78 TRP A C 1
ATOM 669 O O . TRP A 1 78 ? 5.219 -0.443 5.591 1.00 98.38 78 TRP A O 1
ATOM 679 N N . PHE A 1 79 ? 5.504 -1.569 3.657 1.00 97.94 79 PHE A N 1
ATOM 680 C CA . PHE A 1 79 ? 5.994 -2.806 4.248 1.00 97.94 79 PHE A CA 1
ATOM 681 C C . PHE A 1 79 ? 7.492 -2.940 3.973 1.00 97.94 79 PHE A C 1
ATOM 683 O O . PHE A 1 79 ? 7.907 -3.018 2.817 1.00 97.94 79 PHE A O 1
ATOM 690 N N . ASP A 1 80 ? 8.304 -2.981 5.027 1.00 95.88 80 ASP A N 1
ATOM 691 C CA . ASP A 1 80 ? 9.774 -3.002 4.938 1.00 95.88 80 ASP A CA 1
ATOM 692 C C . ASP A 1 80 ? 10.397 -4.412 4.881 1.00 95.88 80 ASP A C 1
ATOM 694 O O . ASP A 1 80 ? 11.619 -4.551 4.792 1.00 95.88 80 ASP A O 1
ATOM 698 N N . GLY A 1 81 ? 9.568 -5.458 4.857 1.00 94.56 81 GLY A N 1
ATOM 699 C CA . GLY A 1 81 ? 9.996 -6.855 4.982 1.00 94.56 81 GLY A CA 1
ATOM 700 C C . GLY A 1 81 ? 9.547 -7.500 6.281 1.00 94.56 81 GLY A C 1
ATOM 701 O O . GLY A 1 81 ? 9.348 -8.716 6.322 1.00 94.56 81 GLY A O 1
ATOM 702 N N . GLU A 1 82 ? 9.303 -6.690 7.306 1.00 95.00 82 GLU A N 1
ATOM 703 C CA . GLU A 1 82 ? 8.965 -7.153 8.647 1.00 95.00 82 GLU A CA 1
ATOM 704 C C . GLU A 1 82 ? 7.736 -6.437 9.206 1.00 95.00 82 GLU A C 1
ATOM 706 O O . GLU A 1 82 ? 6.862 -7.073 9.803 1.00 95.00 82 GLU A O 1
ATOM 711 N N . ARG A 1 83 ? 7.618 -5.128 8.978 1.00 96.56 83 ARG A N 1
ATOM 712 C CA . ARG A 1 83 ? 6.596 -4.259 9.554 1.00 96.56 83 ARG A CA 1
ATOM 713 C C . ARG A 1 83 ? 5.882 -3.440 8.487 1.00 96.56 83 ARG A C 1
ATOM 715 O O . ARG A 1 83 ? 6.490 -2.864 7.594 1.00 96.56 83 ARG A O 1
ATOM 722 N N . LEU A 1 84 ? 4.561 -3.354 8.637 1.00 97.81 84 LEU A N 1
ATOM 723 C CA . LEU A 1 84 ? 3.710 -2.411 7.921 1.00 97.81 84 LEU A CA 1
ATOM 724 C C . LEU A 1 84 ? 3.569 -1.130 8.757 1.00 97.81 84 LEU A C 1
ATOM 726 O O . LEU A 1 84 ? 3.097 -1.186 9.898 1.00 97.81 84 LEU A O 1
ATOM 730 N N . ALA A 1 85 ? 3.975 0.012 8.207 1.00 98.00 85 ALA A N 1
ATOM 731 C CA . ALA A 1 85 ? 3.905 1.314 8.869 1.00 98.00 85 ALA A CA 1
ATOM 732 C C . ALA A 1 85 ? 3.197 2.354 7.983 1.00 98.00 85 ALA A C 1
ATOM 734 O O . ALA A 1 85 ? 3.328 2.274 6.761 1.00 98.00 85 ALA A O 1
ATOM 735 N N . PRO A 1 86 ? 2.450 3.315 8.565 1.00 98.19 86 PRO A N 1
ATOM 736 C CA . PRO A 1 86 ? 1.913 4.446 7.812 1.00 98.19 86 PRO A CA 1
ATOM 737 C C . PRO A 1 86 ? 3.023 5.194 7.072 1.00 98.19 86 PRO A C 1
ATOM 739 O O . PRO A 1 86 ? 4.129 5.331 7.594 1.00 98.19 86 PRO A O 1
ATOM 742 N N . SER A 1 87 ? 2.720 5.673 5.873 1.00 98.19 87 SER A N 1
ATOM 743 C CA . SER A 1 87 ? 3.655 6.426 5.036 1.00 98.19 87 SER A CA 1
ATOM 744 C C . SER A 1 87 ? 2.894 7.438 4.177 1.00 98.19 87 SER A C 1
ATOM 746 O O . SER A 1 87 ? 1.690 7.635 4.345 1.00 98.19 87 SER A O 1
ATOM 748 N N . THR A 1 88 ? 3.595 8.091 3.259 1.00 97.81 88 THR A N 1
ATOM 749 C CA . THR A 1 88 ? 3.042 9.028 2.282 1.00 97.81 88 THR A CA 1
ATOM 750 C C . THR A 1 88 ? 3.279 8.524 0.855 1.00 97.81 88 THR A C 1
ATOM 752 O O . THR A 1 88 ? 4.214 7.752 0.617 1.00 97.81 88 THR A O 1
ATOM 755 N N . PRO A 1 89 ? 2.483 8.973 -0.134 1.00 97.88 89 PRO A N 1
ATOM 756 C CA . PRO A 1 89 ? 2.737 8.657 -1.539 1.00 97.88 89 PRO A CA 1
ATOM 757 C C . PRO A 1 89 ? 4.161 9.019 -1.984 1.00 97.88 89 PRO A C 1
ATOM 759 O O . PRO A 1 89 ? 4.784 8.286 -2.749 1.00 97.88 89 PRO A O 1
ATOM 762 N N . GLN A 1 90 ? 4.695 10.141 -1.496 1.00 97.81 90 GLN A N 1
ATOM 763 C CA . GLN A 1 90 ? 6.022 10.643 -1.849 1.00 97.81 90 GLN A CA 1
ATOM 764 C C . GLN A 1 90 ? 7.130 9.721 -1.327 1.00 97.81 90 GLN A C 1
ATOM 766 O O . GLN A 1 90 ? 8.051 9.387 -2.072 1.00 97.81 90 GLN A O 1
ATOM 771 N N . GLU A 1 91 ? 7.022 9.269 -0.077 1.00 98.06 91 GLU A N 1
ATOM 772 C CA . GLU A 1 91 ? 7.967 8.317 0.516 1.00 98.06 91 GLU A CA 1
ATOM 773 C C . GLU A 1 91 ? 7.907 6.952 -0.173 1.00 98.06 91 GLU A C 1
ATOM 775 O O . GLU A 1 91 ? 8.949 6.372 -0.475 1.00 98.06 91 GLU A O 1
ATOM 780 N N . ILE A 1 92 ? 6.704 6.446 -0.464 1.00 98.25 92 ILE A N 1
ATOM 781 C CA . ILE A 1 92 ? 6.540 5.181 -1.190 1.00 98.25 92 ILE A CA 1
ATOM 782 C C . ILE A 1 92 ? 7.156 5.301 -2.588 1.00 98.25 92 ILE A C 1
ATOM 784 O O . ILE A 1 92 ? 7.924 4.430 -2.988 1.00 98.25 92 ILE A O 1
ATOM 788 N N . ALA A 1 93 ? 6.892 6.393 -3.315 1.00 97.94 93 ALA A N 1
ATOM 789 C CA . ALA A 1 93 ? 7.497 6.638 -4.622 1.00 97.94 93 ALA A CA 1
ATOM 790 C C . ALA A 1 93 ? 9.032 6.657 -4.564 1.00 97.94 93 ALA A C 1
ATOM 792 O O . ALA A 1 93 ? 9.672 6.077 -5.438 1.00 97.94 93 ALA A O 1
ATOM 793 N N . ALA A 1 94 ? 9.627 7.305 -3.556 1.00 97.56 94 ALA A N 1
ATOM 794 C CA . ALA A 1 94 ? 11.079 7.331 -3.382 1.00 97.56 94 ALA A CA 1
ATOM 795 C C . ALA A 1 94 ? 11.647 5.914 -3.193 1.00 97.56 94 ALA A C 1
ATOM 797 O O . ALA A 1 94 ? 12.520 5.496 -3.950 1.00 97.56 94 ALA A O 1
ATOM 798 N N . ARG A 1 95 ? 11.063 5.135 -2.275 1.00 97.38 95 ARG A N 1
ATOM 799 C CA . ARG A 1 95 ? 11.496 3.758 -1.988 1.00 97.38 95 ARG A CA 1
ATOM 800 C C . ARG A 1 95 ? 11.319 2.816 -3.179 1.00 97.38 95 ARG A C 1
ATOM 802 O O . ARG A 1 95 ? 12.164 1.964 -3.423 1.00 97.38 95 ARG A O 1
ATOM 809 N N . LEU A 1 96 ? 10.234 2.960 -3.943 1.00 96.62 96 LEU A N 1
ATOM 810 C CA . LEU A 1 96 ? 10.027 2.154 -5.149 1.00 96.62 96 LEU A CA 1
ATOM 811 C C . LEU A 1 96 ? 11.043 2.494 -6.247 1.00 96.62 96 LEU A C 1
ATOM 813 O O . LEU A 1 96 ? 11.490 1.592 -6.947 1.00 96.62 96 LEU A O 1
ATOM 817 N N . ARG A 1 97 ? 11.452 3.762 -6.394 1.00 95.94 97 ARG A N 1
ATOM 818 C CA . ARG A 1 97 ? 12.517 4.127 -7.347 1.00 95.94 97 ARG A CA 1
ATOM 819 C C . ARG A 1 97 ? 13.855 3.490 -6.978 1.00 95.94 97 ARG A C 1
ATOM 821 O O . ARG A 1 97 ? 14.536 3.006 -7.869 1.00 95.94 97 ARG A O 1
ATOM 828 N N . GLU A 1 98 ? 14.191 3.435 -5.691 1.00 93.62 98 GLU A N 1
ATOM 829 C CA . GLU A 1 98 ? 15.415 2.779 -5.203 1.00 93.62 98 GLU A CA 1
A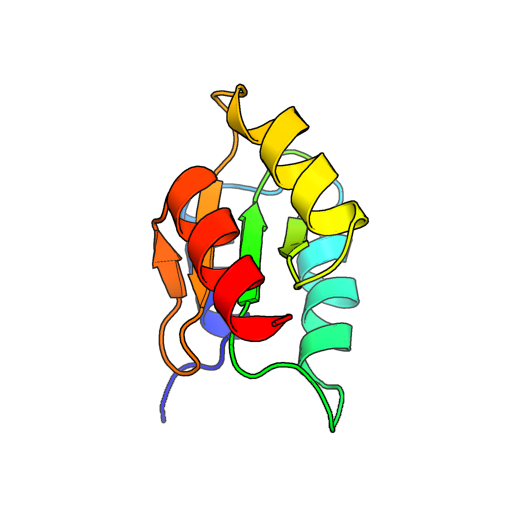TOM 830 C C . GLU A 1 98 ? 15.436 1.266 -5.481 1.00 93.62 98 GLU A C 1
ATOM 832 O O . GLU A 1 98 ? 16.502 0.695 -5.672 1.00 93.62 98 GLU A O 1
ATOM 837 N N . GLN A 1 99 ? 14.271 0.609 -5.527 1.00 88.19 99 GLN A N 1
ATOM 838 C CA . GLN A 1 99 ? 14.164 -0.831 -5.801 1.00 88.19 99 GLN A CA 1
ATOM 839 C C . GLN A 1 99 ? 14.179 -1.199 -7.289 1.00 88.19 99 GLN A C 1
ATOM 841 O O . GLN A 1 99 ? 14.478 -2.345 -7.619 1.00 88.19 99 GLN A O 1
ATOM 846 N N . GLY A 1 100 ? 13.750 -0.283 -8.160 1.00 75.88 100 GLY A N 1
ATOM 847 C CA . GLY A 1 100 ? 13.652 -0.506 -9.607 1.00 75.88 100 GLY A CA 1
ATOM 848 C C . GLY A 1 100 ? 14.845 0.004 -10.417 1.00 75.88 100 GLY A C 1
ATOM 849 O O . GLY A 1 100 ? 14.828 -0.152 -11.638 1.00 75.88 100 GLY A O 1
ATOM 850 N N . GLY A 1 101 ? 15.804 0.659 -9.756 1.00 53.59 101 GLY A N 1
ATOM 851 C CA . GLY A 1 101 ? 17.067 1.120 -10.339 1.00 53.59 101 GLY A CA 1
ATOM 852 C C . GLY A 1 101 ? 18.125 0.031 -10.444 1.00 53.59 101 GLY A C 1
ATOM 853 O O . GLY A 1 101 ? 17.993 -1.010 -9.762 1.00 53.59 101 GLY A O 1
#

Mean predicted aligned error: 3.23 Å